Protein AF-A0A067RE32-F1 (afdb_monomer)

pLDDT: mean 73.69, std 20.72, range [34.78, 96.56]

Solvent-accessible surface area (backbone atoms only — not comparable to full-atom values): 11661 Å² total; per-residue (Å²): 132,55,61,66,57,54,52,55,52,48,48,54,49,50,54,50,50,52,52,53,46,66,72,63,72,41,66,67,60,42,72,72,40,48,66,59,51,51,49,51,48,55,53,71,66,29,65,66,56,50,50,54,44,51,52,52,38,52,51,51,51,49,51,54,51,44,71,75,36,79,85,68,52,81,84,38,49,46,72,46,98,89,69,48,82,42,76,66,65,80,76,81,74,73,90,71,66,88,76,74,76,78,77,76,86,80,72,77,97,74,87,84,75,75,86,76,76,83,78,78,88,85,78,86,90,84,93,79,83,80,79,89,74,83,81,82,86,85,85,79,98,66,89,72,75,80,84,74,45,75,66,49,57,52,53,50,54,48,50,52,59,64,70,40,73,88,54,91,83,83,85,83,86,132

Structure (mmCIF, N/CA/C/O backbone):
data_AF-A0A067RE32-F1
#
_entry.id   AF-A0A067RE32-F1
#
loop_
_atom_site.group_PDB
_atom_site.id
_atom_site.type_symbol
_atom_site.label_atom_id
_atom_site.label_alt_id
_atom_site.label_comp_id
_atom_site.label_asym_id
_atom_site.label_entity_id
_atom_site.label_seq_id
_atom_site.pdbx_PDB_ins_code
_atom_site.Cartn_x
_atom_site.Cartn_y
_atom_site.Cartn_z
_atom_site.occupancy
_atom_site.B_iso_or_equiv
_atom_site.auth_seq_id
_atom_site.auth_comp_id
_atom_site.auth_asym_id
_atom_site.auth_atom_id
_atom_site.pdbx_PDB_model_num
ATOM 1 N N . MET A 1 1 ? 9.856 9.138 8.425 1.00 61.44 1 MET A N 1
ATOM 2 C CA . MET A 1 1 ? 9.370 7.871 8.998 1.00 61.44 1 MET A CA 1
ATOM 3 C C . MET A 1 1 ? 8.452 7.242 7.973 1.00 61.44 1 MET A C 1
ATOM 5 O O . MET A 1 1 ? 7.746 8.007 7.319 1.00 61.44 1 MET A O 1
ATOM 9 N N . PRO A 1 2 ? 8.543 5.924 7.762 1.00 85.00 2 PRO A N 1
ATOM 10 C CA . PRO A 1 2 ? 7.646 5.209 6.864 1.00 85.00 2 PRO A CA 1
ATOM 11 C C . PRO A 1 2 ? 6.246 5.138 7.488 1.00 85.00 2 PRO A C 1
ATOM 13 O O . PRO A 1 2 ? 6.098 4.752 8.648 1.00 85.00 2 PRO A O 1
ATOM 16 N N . LEU A 1 3 ? 5.213 5.499 6.728 1.00 87.62 3 LEU A N 1
ATOM 17 C CA . LEU A 1 3 ? 3.825 5.470 7.200 1.00 87.62 3 LEU A CA 1
ATOM 18 C C . LEU A 1 3 ? 3.391 4.062 7.631 1.00 87.62 3 LEU A C 1
ATOM 20 O O . LEU A 1 3 ? 2.501 3.914 8.468 1.00 87.62 3 LEU A O 1
ATOM 24 N N . ASN A 1 4 ? 3.993 3.013 7.070 1.00 88.88 4 ASN A N 1
ATOM 25 C CA . ASN A 1 4 ? 3.670 1.636 7.434 1.00 88.88 4 ASN A CA 1
ATOM 26 C C . ASN A 1 4 ? 3.973 1.317 8.916 1.00 88.88 4 ASN A C 1
ATOM 28 O O . ASN A 1 4 ? 3.212 0.598 9.578 1.00 88.88 4 ASN A O 1
ATOM 32 N N . GLU A 1 5 ? 5.051 1.886 9.462 1.00 89.25 5 GLU A N 1
ATOM 33 C CA . GLU A 1 5 ? 5.363 1.785 10.892 1.00 89.25 5 GLU A CA 1
ATOM 34 C C . GLU A 1 5 ? 4.321 2.544 11.716 1.00 89.25 5 GLU A C 1
ATOM 36 O O . GLU A 1 5 ? 3.747 1.976 12.648 1.00 89.25 5 GLU A O 1
ATOM 41 N N . ASP A 1 6 ? 3.989 3.771 11.309 1.00 92.19 6 ASP A N 1
ATOM 42 C CA . ASP A 1 6 ? 3.004 4.610 11.996 1.00 92.19 6 ASP A CA 1
ATOM 43 C C . ASP A 1 6 ? 1.635 3.916 12.097 1.00 92.19 6 ASP A C 1
ATOM 45 O O . ASP A 1 6 ? 1.021 3.907 13.161 1.00 92.19 6 ASP A O 1
ATOM 49 N N . ILE A 1 7 ? 1.175 3.237 11.044 1.00 92.44 7 ILE A N 1
ATOM 50 C CA . ILE A 1 7 ? -0.093 2.481 11.071 1.00 92.44 7 ILE A CA 1
ATOM 51 C C . ILE A 1 7 ? -0.042 1.321 12.055 1.00 92.44 7 ILE A C 1
ATOM 53 O O . ILE A 1 7 ? -1.018 1.050 12.751 1.00 92.44 7 ILE A O 1
ATOM 57 N N . SER A 1 8 ? 1.086 0.618 12.105 1.00 91.94 8 SER A N 1
ATOM 58 C CA . SER A 1 8 ? 1.253 -0.520 13.005 1.00 91.94 8 SER A CA 1
ATOM 59 C C . SER A 1 8 ? 1.250 -0.052 14.463 1.00 91.94 8 SER A C 1
ATOM 61 O O . SER A 1 8 ? 0.600 -0.669 15.305 1.00 91.94 8 SER A O 1
ATOM 63 N N . THR A 1 9 ? 1.875 1.097 14.747 1.00 94.94 9 THR A N 1
ATOM 64 C CA . THR A 1 9 ? 1.796 1.730 16.074 1.00 94.94 9 THR A CA 1
ATOM 65 C C . THR A 1 9 ? 0.387 2.230 16.401 1.00 94.94 9 THR A C 1
ATOM 67 O O . THR A 1 9 ? -0.078 2.056 17.527 1.00 94.94 9 THR A O 1
ATOM 70 N N . ALA A 1 10 ? -0.329 2.796 15.423 1.00 94.94 10 ALA A N 1
ATOM 71 C CA . ALA A 1 10 ? -1.700 3.258 15.598 1.00 94.94 10 ALA A CA 1
ATOM 72 C C . ALA A 1 10 ? -2.657 2.099 15.909 1.00 94.94 10 ALA A C 1
ATOM 74 O O . ALA A 1 10 ? -3.466 2.219 16.824 1.00 94.94 10 ALA A O 1
ATOM 75 N N . LEU A 1 11 ? -2.535 0.963 15.215 1.00 95.00 11 LEU A N 1
ATOM 76 C CA . LEU A 1 11 ? -3.314 -0.243 15.512 1.00 95.00 11 LEU A CA 1
ATOM 77 C C . LEU A 1 11 ? -3.068 -0.739 16.935 1.00 95.00 11 LEU A C 1
ATOM 79 O O . LEU A 1 11 ? -4.021 -0.929 17.685 1.00 95.00 11 LEU A O 1
ATOM 83 N N . GLN A 1 12 ? -1.802 -0.844 17.343 1.00 95.31 12 GLN A N 1
ATOM 84 C CA . GLN A 1 12 ? -1.453 -1.259 18.701 1.00 95.31 12 GLN A CA 1
ATOM 85 C C . GLN A 1 12 ? -2.038 -0.310 19.762 1.00 95.31 12 GLN A C 1
ATOM 87 O O . GLN A 1 12 ? -2.491 -0.745 20.823 1.00 95.31 12 GLN A O 1
ATOM 92 N N . LEU A 1 13 ? -2.055 0.997 19.482 1.00 96.56 13 LEU A N 1
ATOM 93 C CA . LEU A 1 13 ? -2.668 1.985 20.364 1.00 96.56 13 LEU A CA 1
ATOM 94 C C . LEU A 1 13 ? -4.194 1.821 20.432 1.00 96.56 13 LEU A C 1
ATOM 96 O O . LEU A 1 13 ? -4.764 1.910 21.518 1.00 96.56 13 LEU A O 1
ATOM 100 N N . LEU A 1 14 ? -4.855 1.569 19.302 1.00 95.25 14 LEU A N 1
ATOM 101 C CA . LEU A 1 14 ? -6.304 1.362 19.246 1.00 95.25 14 LEU A CA 1
ATOM 102 C C . LEU A 1 14 ? -6.731 0.090 19.981 1.00 95.25 14 LEU A C 1
ATOM 104 O O . LEU A 1 14 ? -7.690 0.137 20.748 1.00 95.25 14 LEU A O 1
ATOM 108 N N . GLU A 1 15 ? -5.984 -1.004 19.830 1.00 93.19 15 GLU A N 1
ATOM 109 C CA . GLU A 1 15 ? -6.184 -2.239 20.599 1.00 93.19 15 GLU A CA 1
ATOM 110 C C . GLU A 1 15 ? -6.027 -1.992 22.105 1.00 93.19 15 GLU A C 1
ATOM 112 O O . GLU A 1 15 ? -6.831 -2.452 22.918 1.00 93.19 15 GLU A O 1
ATOM 117 N N . HIS A 1 16 ? -5.022 -1.206 22.499 1.00 94.94 16 HIS A N 1
ATOM 118 C CA . HIS A 1 16 ? -4.815 -0.851 23.900 1.00 94.94 16 HIS A CA 1
ATOM 119 C C . HIS A 1 16 ? -5.957 0.006 24.472 1.00 94.94 16 HIS A C 1
ATOM 121 O O . HIS A 1 16 ? -6.378 -0.198 25.617 1.00 94.94 16 HIS A O 1
ATOM 127 N N . ILE A 1 17 ? -6.481 0.949 23.683 1.00 93.75 17 ILE A N 1
ATOM 128 C CA . ILE A 1 17 ? -7.632 1.777 24.062 1.00 93.75 17 ILE A CA 1
ATOM 129 C C . ILE A 1 17 ? -8.882 0.905 24.200 1.00 93.75 17 ILE A C 1
ATOM 131 O O . ILE A 1 17 ? -9.572 1.006 25.214 1.00 93.75 17 ILE A O 1
ATOM 135 N N . GLN A 1 18 ? -9.137 0.015 23.237 1.00 91.75 18 GLN A N 1
ATOM 136 C CA . GLN A 1 18 ? -10.257 -0.925 23.282 1.00 91.75 18 GLN A CA 1
ATOM 137 C C . GLN A 1 18 ? -10.199 -1.791 24.547 1.00 91.75 18 GLN A C 1
ATOM 139 O O . GLN A 1 18 ? -11.168 -1.845 25.300 1.00 91.75 18 GLN A O 1
ATOM 144 N N . HIS A 1 19 ? -9.033 -2.365 24.855 1.00 91.00 19 HIS A N 1
ATOM 145 C CA . HIS A 1 19 ? -8.838 -3.151 26.073 1.00 91.00 19 HIS A CA 1
ATOM 146 C C . HIS A 1 19 ? -9.063 -2.322 27.347 1.00 91.00 19 HIS A C 1
ATOM 148 O O . HIS A 1 19 ? -9.654 -2.793 28.316 1.00 91.00 19 HIS A O 1
ATOM 154 N N . THR A 1 20 ? -8.588 -1.076 27.382 1.00 92.50 20 THR A N 1
ATOM 155 C CA . THR A 1 20 ? -8.786 -0.186 28.539 1.00 92.50 20 THR A CA 1
ATOM 156 C C . THR A 1 20 ? -10.268 0.113 28.785 1.00 92.50 20 THR A C 1
ATOM 158 O O . THR A 1 20 ? -10.700 0.141 29.937 1.00 92.50 20 THR A O 1
ATOM 161 N N . ILE A 1 21 ? -11.048 0.301 27.719 1.00 90.06 21 ILE A N 1
ATOM 162 C CA . ILE A 1 21 ? -12.495 0.554 27.786 1.00 90.06 21 ILE A CA 1
ATOM 163 C C . ILE A 1 21 ? -13.266 -0.709 28.210 1.00 90.06 21 ILE A C 1
ATOM 165 O O . ILE A 1 21 ? -14.214 -0.621 28.992 1.00 90.06 21 ILE A O 1
ATOM 169 N N . ASP A 1 22 ? -12.843 -1.889 27.758 1.00 87.25 22 ASP A N 1
ATOM 170 C CA . ASP A 1 22 ? -13.429 -3.162 28.198 1.00 87.25 22 ASP A CA 1
ATOM 171 C C . ASP A 1 22 ? -13.197 -3.403 29.696 1.00 87.25 22 ASP A C 1
ATOM 173 O O . ASP A 1 22 ? -14.107 -3.820 30.412 1.00 87.25 22 ASP A O 1
ATOM 177 N N . VAL A 1 23 ? -12.005 -3.072 30.204 1.00 91.06 23 VAL A N 1
ATOM 178 C CA . VAL A 1 23 ? -11.663 -3.211 31.631 1.00 91.06 23 VAL A CA 1
ATOM 179 C C . VAL A 1 23 ? -12.354 -2.165 32.513 1.00 91.06 23 VAL A C 1
ATOM 181 O O . VAL A 1 23 ? -12.555 -2.417 33.702 1.00 91.06 23 VAL A O 1
ATOM 184 N N . SER A 1 24 ? -12.726 -0.996 31.978 1.00 86.50 24 SER A N 1
ATOM 185 C CA . SER A 1 24 ? -13.354 0.064 32.779 1.00 86.50 24 SER A CA 1
ATOM 186 C C . SER A 1 24 ? -14.817 -0.213 33.153 1.00 86.50 24 SER A C 1
ATOM 188 O O . SER A 1 24 ? -15.369 0.551 33.942 1.00 86.50 24 SER A O 1
ATOM 190 N N . ASP A 1 25 ? -15.438 -1.260 32.591 1.00 82.38 25 ASP A N 1
ATOM 191 C CA . ASP A 1 25 ? -16.832 -1.689 32.827 1.00 82.38 25 ASP A CA 1
ATOM 192 C C . ASP A 1 25 ? -17.880 -0.563 32.631 1.00 82.38 25 ASP A C 1
ATOM 194 O O . ASP A 1 25 ? -18.942 -0.533 33.257 1.00 82.38 25 ASP A O 1
ATOM 198 N N . ASP A 1 26 ? -17.583 0.405 31.750 1.00 90.44 26 ASP A N 1
ATOM 199 C CA . ASP A 1 26 ? -18.502 1.490 31.380 1.00 90.44 26 ASP A CA 1
ATOM 200 C C . ASP A 1 26 ? -19.257 1.116 30.099 1.00 90.44 26 ASP A C 1
ATOM 202 O O . ASP A 1 26 ? -18.838 1.412 28.977 1.00 90.44 26 ASP A O 1
ATOM 206 N N . ALA A 1 27 ? -20.414 0.474 30.276 1.00 88.44 27 ALA A N 1
ATOM 207 C CA . ALA A 1 27 ? -21.260 0.012 29.175 1.00 88.44 27 ALA A CA 1
ATOM 208 C C . ALA A 1 27 ? -21.716 1.144 28.234 1.00 88.44 27 ALA A C 1
ATOM 210 O O . ALA A 1 27 ? -21.948 0.915 27.044 1.00 88.44 27 ALA A O 1
ATOM 211 N N . LYS A 1 28 ? -21.850 2.380 28.739 1.00 91.62 28 LYS A N 1
ATOM 212 C CA . LYS A 1 28 ? -22.244 3.519 27.904 1.00 91.62 28 LYS A CA 1
ATOM 213 C C . LYS A 1 28 ? -21.078 3.932 27.016 1.00 91.62 28 LYS A C 1
ATOM 215 O O . LYS A 1 28 ? -21.280 4.085 25.812 1.00 91.62 28 LYS A O 1
ATOM 220 N N . LEU A 1 29 ? -19.883 4.068 27.590 1.00 91.31 29 LEU A N 1
ATOM 221 C CA . LEU A 1 29 ? -18.667 4.384 26.844 1.00 91.31 29 LEU A CA 1
ATOM 222 C C . LEU A 1 29 ? -18.381 3.318 25.779 1.00 91.31 29 LEU A C 1
ATOM 224 O O . LEU A 1 29 ? -18.176 3.671 24.619 1.00 91.31 29 LEU A O 1
ATOM 228 N N . GLN A 1 30 ? -18.471 2.035 26.142 1.00 89.94 30 GLN A N 1
ATOM 229 C CA . GLN A 1 30 ? -18.328 0.905 25.219 1.00 89.94 30 GLN A CA 1
ATOM 230 C C . GLN A 1 30 ? -19.301 1.013 24.041 1.00 89.94 30 GLN A C 1
ATOM 232 O O . GLN A 1 30 ? -18.873 1.010 22.890 1.00 89.94 30 GLN A O 1
ATOM 237 N N . SER A 1 31 ? -20.599 1.198 24.308 1.00 89.38 31 SER A N 1
ATOM 238 C CA . SER A 1 31 ? -21.608 1.303 23.243 1.00 89.38 31 SER A CA 1
ATOM 239 C C . SER A 1 31 ? -21.395 2.495 22.304 1.00 89.38 31 SER A C 1
ATOM 241 O O . SER A 1 31 ? -21.792 2.441 21.147 1.00 89.38 31 SER A O 1
ATOM 243 N N . GLN A 1 32 ? -20.781 3.575 22.796 1.00 92.19 32 GLN A N 1
ATOM 244 C CA . GLN A 1 32 ? -20.544 4.790 22.018 1.00 92.19 32 GLN A CA 1
ATOM 245 C C . GLN A 1 32 ? -19.256 4.747 21.195 1.00 92.19 32 GLN A C 1
ATOM 247 O O . GLN A 1 32 ? -19.132 5.539 20.271 1.00 92.19 32 GLN A O 1
ATOM 252 N N . THR A 1 33 ? -18.297 3.883 21.540 1.00 92.62 33 THR A N 1
ATOM 253 C CA . THR A 1 33 ? -16.952 3.894 20.937 1.00 92.62 33 THR A CA 1
ATOM 254 C C . THR A 1 33 ? -16.554 2.582 20.271 1.00 92.62 33 THR A C 1
ATOM 256 O O . THR A 1 33 ? -15.669 2.596 19.421 1.00 92.62 33 THR A O 1
ATOM 259 N N . SER A 1 34 ? -17.197 1.456 20.600 1.00 91.12 34 SER A N 1
ATOM 260 C CA . SER A 1 34 ? -16.840 0.138 20.059 1.00 91.12 34 SER A CA 1
ATOM 261 C C . SER A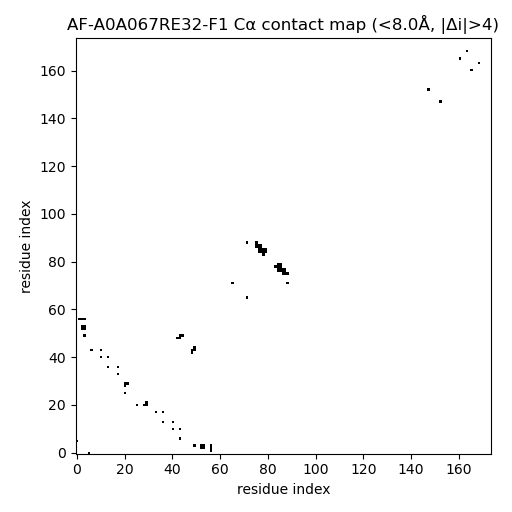 1 34 ? -16.953 0.088 18.534 1.00 91.12 34 SER A C 1
ATOM 263 O O . SER A 1 34 ? -16.012 -0.339 17.865 1.00 91.12 34 SER A O 1
ATOM 265 N N . ASP A 1 35 ? -18.055 0.592 17.973 1.00 93.31 35 ASP A N 1
ATOM 266 C CA . ASP A 1 35 ? -18.276 0.599 16.523 1.00 93.31 35 ASP A CA 1
ATOM 267 C C . ASP A 1 35 ? -17.228 1.451 15.791 1.00 93.31 35 ASP A C 1
ATOM 269 O O . ASP A 1 35 ? -16.665 1.013 14.787 1.00 93.31 35 ASP A O 1
ATOM 273 N N . ASP A 1 36 ? -16.904 2.631 16.328 1.00 94.25 36 ASP A N 1
ATOM 274 C CA . ASP A 1 36 ? -15.914 3.543 15.746 1.00 94.25 36 ASP A CA 1
ATOM 275 C C . ASP A 1 36 ? -14.489 2.973 15.822 1.00 94.25 36 ASP A C 1
ATOM 277 O O . ASP A 1 36 ? -13.731 3.059 14.853 1.00 94.25 36 ASP A O 1
ATOM 281 N N . LEU A 1 37 ? -14.118 2.352 16.950 1.00 94.94 37 LEU A N 1
ATOM 282 C CA . LEU A 1 37 ? -12.817 1.697 17.108 1.00 94.94 37 LEU A CA 1
ATOM 283 C C . LEU A 1 37 ? -12.679 0.511 16.152 1.00 94.94 37 LEU A C 1
ATOM 285 O O . LEU A 1 37 ? -11.665 0.398 15.465 1.00 94.94 37 LEU A O 1
ATOM 289 N N . ASN A 1 38 ? -13.711 -0.328 16.046 1.00 93.75 38 ASN A N 1
ATOM 290 C CA . ASN A 1 38 ? -13.722 -1.457 15.118 1.00 93.75 38 ASN A CA 1
ATOM 291 C C . ASN A 1 38 ? -13.651 -0.993 13.659 1.00 93.75 38 ASN A C 1
ATOM 293 O O . ASN A 1 38 ? -12.940 -1.603 12.857 1.00 93.75 38 ASN A O 1
ATOM 297 N N . LEU A 1 39 ? -14.342 0.096 13.307 1.00 95.50 39 LEU A N 1
ATOM 298 C CA . LEU A 1 39 ? -14.251 0.703 11.982 1.00 95.50 39 LEU A CA 1
ATOM 299 C C . LEU A 1 39 ? -12.823 1.174 11.693 1.00 95.50 39 LEU A C 1
ATOM 301 O O . LEU A 1 39 ? -12.282 0.864 10.633 1.00 95.50 39 LEU A O 1
ATOM 305 N N . LEU A 1 40 ? -12.205 1.904 12.62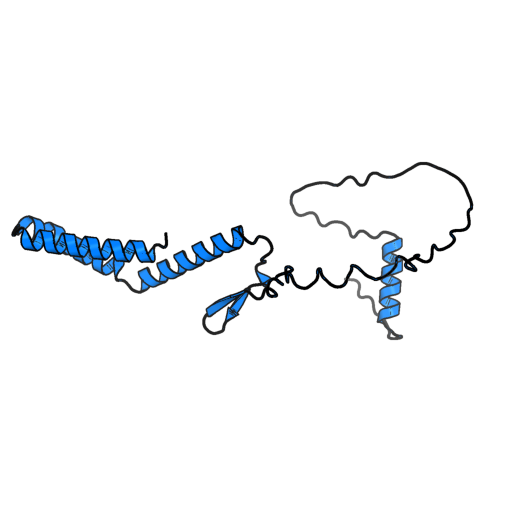4 1.00 95.81 40 LEU A N 1
ATOM 306 C CA . LEU A 1 40 ? -10.864 2.447 12.434 1.00 95.81 40 LEU A CA 1
ATOM 307 C C . LEU A 1 40 ? -9.815 1.334 12.312 1.00 95.81 40 LEU A C 1
ATOM 309 O O . LEU A 1 40 ? -8.987 1.382 11.404 1.00 95.81 40 LEU A O 1
ATOM 313 N N . ILE A 1 41 ? -9.900 0.301 13.155 1.00 94.50 41 ILE A N 1
ATOM 314 C CA . ILE A 1 41 ? -9.059 -0.899 13.060 1.00 94.50 41 ILE A CA 1
ATOM 315 C C . ILE A 1 41 ? -9.252 -1.563 11.690 1.00 94.50 41 ILE A C 1
ATOM 317 O O . ILE A 1 41 ? -8.282 -1.743 10.959 1.00 94.50 41 ILE A O 1
ATOM 321 N N . SER A 1 42 ? -10.500 -1.802 11.273 1.00 94.88 42 SER A N 1
ATOM 322 C CA . SER A 1 42 ? -10.813 -2.428 9.977 1.00 94.88 42 SER A CA 1
ATOM 323 C C . SER A 1 42 ? -10.262 -1.644 8.781 1.00 94.88 42 SER A C 1
ATOM 325 O O . SER A 1 42 ? -9.847 -2.225 7.777 1.00 94.88 42 SER A O 1
ATOM 327 N N . VAL A 1 43 ? -10.263 -0.310 8.858 1.00 95.06 43 VAL A N 1
ATOM 328 C CA . VAL A 1 43 ? -9.689 0.554 7.819 1.00 95.06 43 VAL A CA 1
ATOM 329 C C . VAL A 1 43 ? -8.166 0.427 7.791 1.00 95.06 43 VAL A C 1
ATOM 331 O O . VAL A 1 43 ? -7.599 0.278 6.711 1.00 95.06 43 VAL A O 1
ATOM 334 N N . LEU A 1 44 ? -7.502 0.448 8.947 1.00 93.81 44 LEU A N 1
ATOM 335 C CA . LEU A 1 44 ? -6.040 0.350 9.050 1.00 93.81 44 LEU A CA 1
ATOM 336 C C . LEU A 1 44 ? -5.495 -1.057 8.731 1.00 93.81 44 LEU A C 1
ATOM 338 O O . LEU A 1 44 ? -4.353 -1.200 8.281 1.00 93.81 44 LEU A O 1
ATOM 342 N N . GLU A 1 45 ? -6.308 -2.096 8.913 1.00 93.69 45 GLU A N 1
ATOM 343 C CA . GLU A 1 45 ? -6.016 -3.475 8.501 1.00 93.69 45 GLU A CA 1
ATOM 344 C C . GLU A 1 45 ? -6.324 -3.745 7.024 1.00 93.69 45 GLU A C 1
ATOM 346 O O . GLU A 1 45 ? -5.959 -4.795 6.489 1.00 93.69 45 GLU A O 1
ATOM 351 N N . ASN A 1 46 ? -6.977 -2.808 6.333 1.00 95.56 46 ASN A N 1
ATOM 352 C CA . ASN A 1 46 ? -7.376 -3.005 4.952 1.00 95.56 46 ASN A CA 1
ATOM 353 C C . ASN A 1 46 ? -6.140 -3.248 4.051 1.00 95.56 46 ASN A C 1
ATOM 355 O O . ASN A 1 46 ? -5.268 -2.376 3.949 1.00 95.56 46 ASN A O 1
ATOM 359 N N . PRO A 1 47 ? -6.067 -4.384 3.330 1.00 93.06 47 PRO A N 1
ATOM 360 C CA . PRO A 1 47 ? -4.891 -4.735 2.534 1.00 93.06 47 PRO A CA 1
ATOM 361 C C . PRO A 1 47 ? -4.659 -3.776 1.360 1.00 93.06 47 PRO A C 1
ATOM 363 O O . PRO A 1 47 ? -3.523 -3.586 0.935 1.00 93.06 47 PRO A O 1
ATOM 366 N N . ILE A 1 48 ? -5.716 -3.139 0.848 1.00 95.38 48 ILE A N 1
ATOM 367 C CA . ILE A 1 48 ? -5.612 -2.136 -0.216 1.00 95.38 48 ILE A CA 1
ATOM 368 C C . ILE A 1 48 ? -4.962 -0.870 0.340 1.00 95.38 48 ILE A C 1
ATOM 370 O O . ILE A 1 48 ? -4.037 -0.345 -0.275 1.00 95.38 48 ILE A O 1
ATOM 374 N N . LEU A 1 49 ? -5.400 -0.405 1.516 1.00 94.56 49 LEU A N 1
ATOM 375 C CA . LEU A 1 49 ? -4.795 0.754 2.176 1.00 94.56 49 LEU A CA 1
ATOM 376 C C . LEU A 1 49 ? -3.316 0.490 2.489 1.00 94.56 49 LEU A C 1
ATOM 378 O O . LEU A 1 49 ? -2.467 1.320 2.172 1.00 94.56 49 LEU A O 1
ATOM 382 N N . ARG A 1 50 ? -2.997 -0.693 3.031 1.00 92.12 50 ARG A N 1
ATOM 383 C CA . ARG A 1 50 ? -1.612 -1.127 3.278 1.00 92.12 50 ARG A CA 1
ATOM 384 C C . ARG A 1 50 ? -0.777 -1.149 1.998 1.00 92.12 50 ARG A C 1
ATOM 386 O O . ARG A 1 50 ? 0.356 -0.679 2.012 1.00 92.12 50 ARG A O 1
ATOM 393 N N . GLY A 1 51 ? -1.342 -1.633 0.892 1.00 92.75 51 GLY A N 1
ATOM 394 C CA . GLY A 1 51 ? -0.687 -1.616 -0.415 1.00 92.75 51 GLY A CA 1
ATOM 395 C C . GLY A 1 51 ? -0.391 -0.198 -0.910 1.00 92.75 51 GLY A C 1
ATOM 396 O O . GLY A 1 51 ? 0.742 0.095 -1.282 1.00 92.75 51 GLY A O 1
ATOM 397 N N . ILE A 1 52 ? -1.378 0.703 -0.860 1.00 93.69 52 ILE A N 1
ATOM 398 C CA . ILE A 1 52 ? -1.214 2.113 -1.261 1.00 93.69 52 ILE A CA 1
ATOM 399 C C . ILE A 1 52 ? -0.112 2.785 -0.439 1.00 93.69 52 ILE A C 1
ATOM 401 O O . ILE A 1 52 ? 0.722 3.503 -0.988 1.00 93.69 52 ILE A O 1
ATOM 405 N N . ILE A 1 53 ? -0.096 2.539 0.867 1.00 93.56 53 ILE A N 1
ATOM 406 C CA . ILE A 1 53 ? 0.865 3.160 1.776 1.00 93.56 53 ILE A CA 1
ATOM 407 C C . ILE A 1 53 ? 2.267 2.603 1.559 1.00 93.56 53 ILE A C 1
ATOM 409 O O . ILE A 1 53 ? 3.213 3.377 1.492 1.00 93.56 53 ILE A O 1
ATOM 413 N N . SER A 1 54 ? 2.401 1.294 1.334 1.00 92.06 54 SER A N 1
ATOM 414 C CA . SER A 1 54 ? 3.685 0.702 0.952 1.00 92.06 54 SER A CA 1
ATOM 415 C C . SER A 1 54 ? 4.247 1.343 -0.318 1.00 92.06 54 SER A C 1
ATOM 417 O O . SER A 1 54 ? 5.427 1.670 -0.357 1.00 92.06 54 SER A O 1
ATOM 419 N N . VAL A 1 55 ? 3.413 1.565 -1.341 1.00 92.19 55 VAL A N 1
ATOM 420 C CA . VAL A 1 55 ? 3.840 2.249 -2.573 1.00 92.19 55 VAL A CA 1
ATOM 421 C C . VAL A 1 55 ? 4.252 3.692 -2.281 1.00 92.19 55 VAL A C 1
ATOM 423 O O . VAL A 1 55 ? 5.261 4.162 -2.800 1.00 92.19 55 VAL A O 1
ATOM 426 N N . GLN A 1 56 ? 3.498 4.403 -1.444 1.00 92.75 56 GLN A N 1
ATOM 427 C CA . GLN A 1 56 ? 3.814 5.781 -1.079 1.00 92.75 56 GLN A CA 1
ATOM 428 C C . GLN A 1 56 ? 5.132 5.894 -0.297 1.00 92.75 56 GLN A C 1
ATOM 430 O O . GLN A 1 56 ? 5.912 6.807 -0.579 1.00 92.75 56 GLN A O 1
ATOM 435 N N . ASP A 1 57 ? 5.410 4.964 0.618 1.00 92.50 57 ASP A N 1
ATOM 436 C CA . ASP A 1 57 ? 6.689 4.876 1.326 1.00 92.50 57 ASP A CA 1
ATOM 437 C C . ASP A 1 57 ? 7.840 4.591 0.348 1.00 92.50 57 ASP A C 1
ATOM 439 O O . ASP A 1 57 ? 8.823 5.333 0.344 1.00 92.50 57 ASP A O 1
ATOM 443 N N . SER A 1 58 ? 7.689 3.614 -0.558 1.00 90.81 58 SER A N 1
ATOM 444 C CA . SER A 1 58 ? 8.702 3.306 -1.582 1.00 90.81 58 SER A CA 1
ATOM 445 C C . SER A 1 58 ? 8.983 4.486 -2.520 1.00 90.81 58 SER A C 1
ATOM 447 O O . SER A 1 58 ? 10.133 4.749 -2.863 1.00 90.81 58 SER A O 1
ATOM 449 N N . LEU A 1 59 ? 7.955 5.239 -2.927 1.00 91.06 59 LEU A N 1
ATOM 450 C CA . LEU A 1 59 ? 8.129 6.434 -3.761 1.00 91.06 59 LEU A CA 1
ATOM 451 C C . LEU A 1 59 ? 8.801 7.582 -3.002 1.00 91.06 59 LEU A C 1
ATOM 453 O O . LEU A 1 59 ? 9.592 8.326 -3.582 1.00 91.06 59 LEU A O 1
ATOM 457 N N . SER A 1 60 ? 8.484 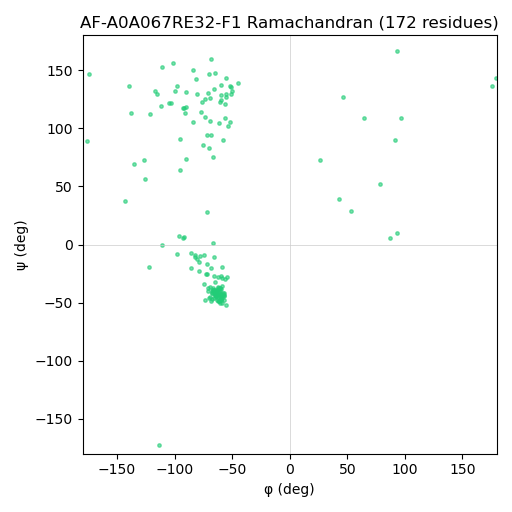7.740 -1.717 1.00 91.19 60 SER A N 1
ATOM 458 C CA . SER A 1 60 ? 9.127 8.728 -0.848 1.00 91.19 60 SER A CA 1
ATOM 459 C C . SER A 1 60 ? 10.617 8.420 -0.679 1.00 91.19 60 SER A C 1
ATOM 461 O O . SER A 1 60 ? 11.456 9.311 -0.826 1.00 91.19 60 SER A O 1
ATOM 463 N N . GLU A 1 61 ? 10.948 7.147 -0.450 1.00 90.19 61 GLU A N 1
ATOM 464 C CA . GLU A 1 61 ? 12.325 6.661 -0.366 1.00 90.19 61 GLU A CA 1
ATOM 465 C C . GLU A 1 61 ? 13.080 6.874 -1.684 1.00 90.19 61 GLU A C 1
ATOM 467 O O . GLU A 1 61 ? 14.152 7.480 -1.685 1.00 90.19 61 GLU A O 1
ATOM 472 N N . LEU A 1 62 ? 12.491 6.481 -2.818 1.00 89.19 62 LEU A N 1
ATOM 473 C CA . LEU A 1 62 ? 13.082 6.703 -4.138 1.00 89.19 62 LEU A CA 1
ATOM 474 C C . LEU A 1 62 ? 13.351 8.192 -4.398 1.00 89.19 62 LEU A C 1
ATOM 476 O O . LEU A 1 62 ? 14.415 8.559 -4.890 1.00 89.19 62 LEU A O 1
ATOM 480 N N . ASN A 1 63 ? 12.409 9.070 -4.046 1.00 89.88 63 ASN A N 1
ATOM 481 C CA . ASN A 1 63 ? 12.580 10.514 -4.200 1.00 89.88 63 ASN A CA 1
ATOM 482 C C . ASN A 1 63 ? 13.740 11.040 -3.336 1.00 89.88 63 ASN A C 1
ATOM 484 O O . ASN A 1 63 ? 14.560 11.823 -3.816 1.00 89.88 63 ASN A O 1
ATOM 488 N N . GLN A 1 64 ? 13.862 10.576 -2.089 1.00 89.94 64 GLN A N 1
ATOM 489 C CA . GLN A 1 64 ? 14.997 10.928 -1.234 1.00 89.94 64 GLN A CA 1
ATOM 490 C C . GLN A 1 64 ? 16.332 10.474 -1.847 1.00 89.94 64 GLN A C 1
ATOM 492 O O . GLN A 1 64 ? 17.286 11.252 -1.867 1.00 89.94 64 GLN A O 1
ATOM 497 N N . GLN A 1 65 ? 16.391 9.258 -2.394 1.00 87.12 65 GLN A N 1
ATOM 498 C CA . GLN A 1 65 ? 17.593 8.737 -3.050 1.00 87.12 65 GLN A CA 1
ATOM 499 C C . GLN A 1 65 ? 17.953 9.535 -4.314 1.00 87.12 65 GLN A C 1
ATOM 501 O O . GLN A 1 65 ? 19.114 9.889 -4.510 1.00 87.12 65 GLN A O 1
ATOM 506 N N . LEU A 1 66 ? 16.971 9.909 -5.138 1.00 87.62 66 LEU A N 1
ATOM 507 C CA . LEU A 1 66 ? 17.200 10.740 -6.328 1.00 87.62 66 LEU A CA 1
ATOM 508 C C . LEU A 1 66 ? 17.745 12.130 -5.981 1.00 87.62 66 LEU A C 1
ATOM 510 O O . LEU A 1 66 ? 18.611 12.647 -6.683 1.00 87.62 66 LEU A O 1
ATOM 514 N N . GLN A 1 67 ? 17.286 12.727 -4.879 1.00 88.12 67 GLN A N 1
ATOM 515 C CA . GLN A 1 67 ? 17.824 14.006 -4.400 1.00 88.12 67 GLN A CA 1
ATOM 516 C C . GLN A 1 67 ? 19.292 13.897 -3.963 1.00 88.12 67 GLN A C 1
ATOM 518 O O . GLN A 1 67 ? 20.047 14.857 -4.111 1.00 88.12 67 GLN A O 1
ATOM 523 N N . GLN A 1 68 ? 19.705 12.741 -3.437 1.00 88.00 68 GLN A N 1
ATOM 524 C CA . GLN A 1 68 ? 21.092 12.474 -3.042 1.00 88.00 68 GLN A CA 1
ATOM 525 C C . GLN A 1 68 ? 21.993 12.126 -4.236 1.00 88.00 68 GLN A C 1
ATOM 527 O O . GLN A 1 68 ? 23.206 12.334 -4.171 1.00 88.00 68 GLN A O 1
ATOM 532 N N . HIS A 1 69 ? 21.411 11.651 -5.338 1.00 86.94 69 HIS A N 1
ATOM 533 C CA . HIS A 1 69 ? 22.128 11.196 -6.525 1.00 86.94 69 HIS A CA 1
ATOM 534 C C . HIS A 1 69 ? 21.623 11.892 -7.802 1.00 86.94 69 HIS A C 1
ATOM 536 O O . HIS A 1 69 ? 21.007 11.254 -8.656 1.00 86.94 69 HIS A O 1
ATOM 542 N N . PRO A 1 70 ? 21.932 13.189 -8.001 1.00 85.44 70 PRO A N 1
ATOM 543 C CA . PRO A 1 70 ? 21.456 13.958 -9.157 1.00 85.44 70 PRO A CA 1
ATOM 544 C C . PRO A 1 70 ? 22.005 13.468 -10.508 1.00 85.44 70 PRO A C 1
ATOM 546 O O . PRO A 1 70 ? 21.555 13.926 -11.554 1.00 85.44 70 PRO A O 1
ATOM 549 N N . SER A 1 71 ? 22.997 12.572 -10.502 1.00 87.50 71 SER A N 1
ATOM 550 C CA . SER A 1 71 ? 23.515 11.912 -11.702 1.00 87.50 71 SER A CA 1
ATOM 551 C C . SER A 1 71 ? 22.638 10.761 -12.192 1.00 87.50 71 SER A C 1
ATOM 553 O O . SER A 1 71 ? 22.845 10.319 -13.316 1.00 87.50 71 SER A O 1
ATOM 555 N N . ILE A 1 72 ? 21.709 10.263 -11.367 1.00 87.56 72 ILE A N 1
ATOM 556 C CA . ILE A 1 72 ? 20.779 9.205 -11.759 1.00 87.56 72 ILE A CA 1
ATOM 557 C C . ILE A 1 72 ? 19.696 9.816 -12.641 1.00 87.56 72 ILE A C 1
ATOM 559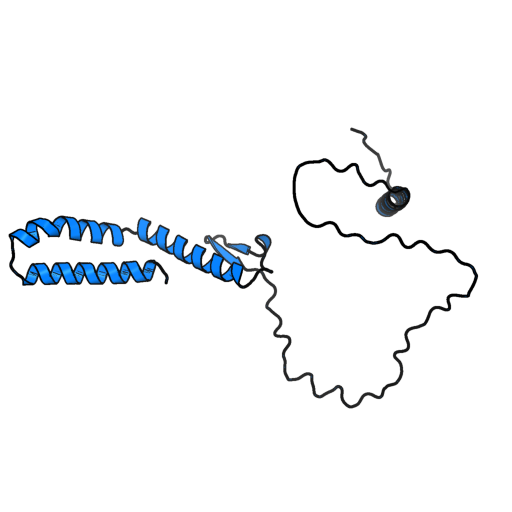 O O . ILE A 1 72 ? 18.974 10.733 -12.245 1.00 87.56 72 ILE A O 1
ATOM 563 N N . LEU A 1 73 ? 19.575 9.280 -13.843 1.00 85.75 73 LEU A N 1
ATOM 564 C CA . LEU A 1 73 ? 18.573 9.653 -14.817 1.00 85.75 73 LEU A CA 1
ATOM 565 C C . LEU A 1 73 ? 17.442 8.618 -14.827 1.00 85.75 73 LEU A C 1
ATOM 567 O O . LEU A 1 73 ? 17.661 7.449 -14.517 1.00 85.75 73 LEU A O 1
ATOM 571 N N . PRO A 1 74 ? 16.229 8.992 -15.267 1.00 84.31 74 PRO A N 1
ATOM 572 C CA . PRO A 1 74 ? 15.131 8.037 -15.415 1.00 84.31 74 PRO A CA 1
ATOM 573 C C . PRO A 1 74 ? 15.466 6.822 -16.295 1.00 84.31 74 PRO A C 1
ATOM 575 O O . PRO A 1 74 ? 14.896 5.759 -16.095 1.00 84.31 74 PRO A O 1
ATOM 578 N N . VAL A 1 75 ? 16.386 6.976 -17.258 1.00 88.12 75 VAL A N 1
ATOM 579 C CA . VAL A 1 75 ? 16.841 5.895 -18.153 1.00 88.12 75 VAL A CA 1
ATOM 580 C C . VAL A 1 75 ? 17.725 4.860 -17.452 1.00 88.12 75 VAL A C 1
ATOM 582 O O . VAL A 1 75 ? 17.892 3.762 -17.970 1.00 88.12 75 VAL A O 1
ATOM 585 N N . ASP A 1 76 ? 18.270 5.185 -16.279 1.00 88.56 76 ASP A N 1
ATOM 586 C CA . ASP A 1 76 ? 19.094 4.255 -15.507 1.00 88.56 76 ASP A CA 1
ATOM 587 C C . ASP A 1 76 ? 18.240 3.221 -14.761 1.00 88.56 76 ASP A C 1
ATOM 589 O O . ASP A 1 76 ? 18.779 2.256 -14.225 1.00 88.56 76 ASP A O 1
ATOM 593 N N . PHE A 1 77 ? 16.915 3.393 -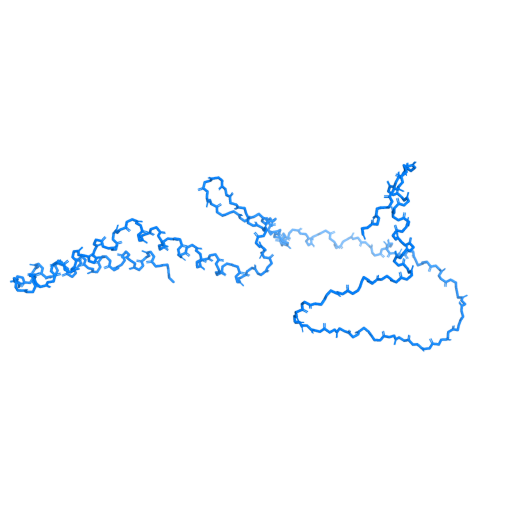14.722 1.00 89.62 77 PHE A N 1
ATOM 594 C CA . PHE A 1 77 ? 16.006 2.441 -14.101 1.00 89.62 77 PHE A CA 1
ATOM 595 C C . PHE A 1 77 ? 15.342 1.527 -15.127 1.00 89.62 77 PHE A C 1
ATOM 597 O O . PHE A 1 77 ? 14.731 1.996 -16.086 1.00 89.62 77 PHE A O 1
ATOM 604 N N . ASP A 1 78 ? 15.359 0.228 -14.844 1.00 91.12 78 ASP A N 1
ATOM 605 C CA . ASP A 1 78 ? 14.528 -0.767 -15.516 1.00 91.12 78 ASP A CA 1
ATOM 606 C C . ASP A 1 78 ? 13.458 -1.313 -14.566 1.00 91.12 78 ASP A C 1
ATOM 608 O O . ASP A 1 78 ? 13.637 -1.359 -13.348 1.00 91.12 78 ASP A O 1
ATOM 612 N N . ILE A 1 79 ? 12.340 -1.767 -15.136 1.00 91.19 79 ILE A N 1
ATOM 613 C CA . ILE A 1 79 ? 11.279 -2.464 -14.402 1.00 91.19 79 ILE A CA 1
ATOM 614 C C . ILE A 1 79 ? 11.373 -3.953 -14.727 1.00 91.19 79 ILE A C 1
ATOM 616 O O . ILE A 1 79 ? 11.273 -4.355 -15.890 1.00 91.19 79 ILE A O 1
ATOM 620 N N . THR A 1 80 ? 11.556 -4.788 -13.705 1.00 90.56 80 THR A N 1
ATOM 621 C CA . THR A 1 80 ? 11.574 -6.243 -13.879 1.00 90.56 80 THR A CA 1
ATOM 622 C C . THR A 1 80 ? 10.182 -6.757 -14.267 1.00 90.56 80 THR A C 1
ATOM 624 O O . THR A 1 80 ? 9.172 -6.118 -13.972 1.00 90.56 80 THR A O 1
ATOM 627 N N . PRO A 1 81 ? 10.064 -7.958 -14.864 1.00 89.00 81 PRO A N 1
ATOM 628 C CA . PRO A 1 81 ? 8.759 -8.578 -15.116 1.00 89.00 81 PRO A CA 1
ATOM 629 C C . PRO A 1 81 ? 7.919 -8.812 -13.848 1.00 89.00 81 PRO A C 1
ATOM 631 O O . PRO A 1 81 ? 6.707 -8.986 -13.946 1.00 89.00 81 PRO A O 1
ATOM 634 N N . CYS A 1 82 ? 8.556 -8.825 -12.673 1.00 87.94 82 CYS A N 1
ATOM 635 C CA . CYS A 1 82 ? 7.896 -8.917 -11.372 1.00 87.94 82 CYS A CA 1
ATOM 636 C C . CYS A 1 82 ? 7.371 -7.560 -10.867 1.00 87.94 82 CYS A C 1
ATOM 638 O O . CYS A 1 82 ? 6.599 -7.537 -9.914 1.00 87.94 82 CYS A O 1
ATOM 640 N N . GLY A 1 83 ? 7.741 -6.453 -11.522 1.00 81.56 83 GLY A N 1
ATOM 641 C CA . GLY A 1 83 ? 7.353 -5.091 -11.151 1.00 81.56 83 GLY A CA 1
ATOM 642 C C . GLY A 1 83 ? 8.352 -4.368 -10.246 1.00 81.56 83 GLY A C 1
ATOM 643 O O . GLY A 1 83 ? 8.029 -3.293 -9.747 1.00 81.56 83 GLY A O 1
ATOM 644 N N . ASP A 1 84 ? 9.549 -4.922 -10.041 1.00 85.06 84 ASP A N 1
ATOM 645 C CA . ASP A 1 84 ? 10.586 -4.297 -9.216 1.00 85.06 84 ASP A CA 1
ATOM 646 C C . ASP A 1 84 ? 11.348 -3.236 -10.014 1.00 85.06 84 ASP A C 1
ATOM 648 O O . ASP A 1 84 ? 11.639 -3.432 -11.195 1.00 85.06 84 ASP A O 1
ATOM 652 N N . LEU A 1 85 ? 11.711 -2.134 -9.360 1.00 85.69 85 LEU A N 1
ATOM 653 C CA . LEU A 1 85 ? 12.530 -1.078 -9.949 1.00 85.69 85 LEU A CA 1
ATOM 654 C C . LEU A 1 85 ? 14.015 -1.376 -9.699 1.00 85.69 85 LEU A C 1
ATOM 656 O O . LEU A 1 85 ? 14.449 -1.441 -8.551 1.00 85.69 85 LEU A O 1
ATOM 660 N N . VAL A 1 86 ? 14.794 -1.553 -10.765 1.00 88.19 86 VAL A N 1
ATOM 661 C CA . VAL A 1 86 ? 16.226 -1.881 -10.701 1.00 88.19 86 VAL A CA 1
ATOM 662 C C . VAL A 1 86 ? 17.036 -0.737 -11.285 1.00 88.19 86 VAL A C 1
ATOM 664 O O . VAL A 1 86 ? 16.766 -0.284 -12.391 1.00 88.19 86 VAL A O 1
ATOM 667 N N . LEU A 1 87 ? 18.043 -0.283 -10.542 1.00 87.50 87 LEU A N 1
ATOM 668 C CA . LEU A 1 87 ? 18.968 0.757 -10.973 1.00 87.50 87 LEU A CA 1
ATOM 669 C C . LEU A 1 87 ? 20.188 0.129 -11.664 1.00 87.50 87 LEU A C 1
ATOM 671 O O . LEU A 1 87 ? 21.009 -0.525 -11.022 1.00 87.50 87 LEU A O 1
ATOM 675 N N . ASN A 1 88 ? 20.331 0.365 -12.963 1.00 80.75 88 ASN A N 1
ATOM 676 C CA . ASN A 1 88 ? 21.446 -0.089 -13.788 1.00 80.75 88 ASN A CA 1
ATOM 677 C C . ASN A 1 88 ? 22.517 0.995 -13.906 1.00 80.75 88 ASN A C 1
ATOM 679 O O . ASN A 1 88 ? 22.800 1.505 -14.989 1.00 80.75 88 ASN A O 1
ATOM 683 N N . VAL A 1 89 ? 23.137 1.358 -12.789 1.00 71.06 89 VAL A N 1
ATOM 684 C CA . VAL A 1 89 ? 24.307 2.242 -12.814 1.00 71.06 89 VAL A CA 1
ATOM 685 C C . VAL A 1 89 ? 25.551 1.358 -12.724 1.00 71.06 89 VAL A C 1
ATOM 687 O O . VAL A 1 89 ? 25.556 0.406 -11.935 1.00 71.06 89 VAL A O 1
ATOM 690 N N . PRO A 1 90 ? 26.608 1.613 -13.522 1.00 65.62 90 PRO A N 1
ATOM 691 C CA . PRO A 1 90 ? 27.886 0.941 -13.332 1.00 65.62 90 PRO A CA 1
ATOM 692 C C . PRO A 1 90 ? 28.282 1.055 -11.857 1.00 65.62 90 PRO A C 1
ATOM 694 O O . PRO A 1 90 ? 28.185 2.162 -11.318 1.00 65.62 90 PRO A O 1
ATOM 697 N N . PRO A 1 91 ? 28.689 -0.043 -11.191 1.00 61.44 91 PRO A N 1
ATOM 698 C CA . PRO A 1 91 ? 29.071 0.024 -9.789 1.00 61.44 91 PRO A CA 1
ATOM 699 C C . PRO A 1 91 ? 30.087 1.148 -9.644 1.00 61.44 91 PRO A C 1
ATOM 701 O O . PRO A 1 91 ? 31.028 1.233 -10.441 1.00 61.44 91 PRO A O 1
ATOM 704 N N . SER A 1 92 ? 29.848 2.043 -8.686 1.00 57.91 92 SER A N 1
ATOM 705 C CA . SER A 1 92 ? 30.806 3.077 -8.327 1.00 57.91 92 SER A CA 1
ATOM 706 C C . SER A 1 92 ? 32.126 2.369 -8.070 1.00 57.91 92 SER A C 1
ATOM 708 O O . SER A 1 92 ? 32.263 1.647 -7.088 1.00 57.91 92 SER A O 1
ATOM 710 N N . VAL A 1 93 ? 33.060 2.495 -9.012 1.00 55.09 93 VAL A N 1
ATOM 711 C CA . VAL A 1 93 ? 34.438 2.075 -8.809 1.00 55.09 93 VAL A CA 1
ATOM 712 C C . VAL A 1 93 ? 34.899 2.828 -7.575 1.00 55.09 93 VAL A C 1
ATOM 714 O O . VAL A 1 93 ? 35.029 4.052 -7.613 1.00 55.09 93 VAL A O 1
ATOM 717 N N . ASP A 1 94 ? 35.079 2.108 -6.472 1.00 53.41 94 ASP A N 1
ATOM 718 C CA . ASP A 1 94 ? 35.815 2.594 -5.319 1.00 53.41 94 ASP A CA 1
ATOM 719 C C . ASP A 1 94 ? 37.219 2.945 -5.829 1.00 53.41 94 ASP A C 1
ATOM 721 O O . ASP A 1 94 ? 38.117 2.110 -5.885 1.00 53.41 94 ASP A O 1
ATOM 725 N N . LEU A 1 95 ? 37.412 4.190 -6.270 1.00 51.59 95 LEU A N 1
ATOM 726 C CA . LEU A 1 95 ? 38.689 4.735 -6.744 1.00 51.59 95 LEU A CA 1
ATOM 727 C C . LEU A 1 95 ? 39.679 4.957 -5.584 1.00 51.59 95 LEU A C 1
ATOM 729 O O . LEU A 1 95 ? 40.540 5.827 -5.646 1.00 51.59 95 LEU A O 1
ATOM 733 N N . TYR A 1 96 ? 39.559 4.167 -4.523 1.00 51.81 96 TYR A N 1
ATOM 734 C CA . TYR A 1 96 ? 40.467 4.137 -3.391 1.00 51.81 96 TYR A CA 1
ATOM 735 C C . TYR A 1 96 ? 40.755 2.679 -3.029 1.00 51.81 96 TYR A C 1
ATOM 737 O O . TYR A 1 96 ? 40.355 2.177 -1.983 1.00 51.81 96 TYR A O 1
ATOM 745 N N . ASP A 1 97 ? 41.480 1.999 -3.916 1.00 49.44 97 ASP A N 1
ATOM 746 C CA . ASP A 1 97 ? 42.378 0.936 -3.481 1.00 49.44 97 ASP A CA 1
ATOM 747 C C . ASP A 1 97 ? 43.636 1.606 -2.889 1.00 49.44 97 ASP A C 1
ATOM 749 O O . ASP A 1 97 ? 44.374 2.265 -3.630 1.00 49.44 97 ASP A O 1
ATOM 753 N N . PRO A 1 98 ? 43.919 1.478 -1.577 1.00 49.19 98 PRO A N 1
ATOM 754 C CA . PRO A 1 98 ? 45.133 2.019 -0.961 1.00 49.19 98 PRO A CA 1
ATOM 755 C C . PRO A 1 98 ? 46.423 1.324 -1.439 1.00 49.19 98 PRO A C 1
ATOM 757 O O . PRO A 1 98 ? 47.504 1.647 -0.951 1.00 49.19 98 PRO A O 1
ATOM 760 N N . GLY A 1 99 ? 46.334 0.348 -2.350 1.00 46.03 99 GLY A N 1
ATOM 761 C CA . GLY A 1 99 ? 47.464 -0.428 -2.858 1.00 46.03 99 GLY A CA 1
ATOM 762 C C . GLY A 1 99 ? 48.306 0.231 -3.958 1.00 46.03 99 GLY A C 1
ATOM 763 O O . GLY A 1 99 ? 49.402 -0.251 -4.235 1.00 46.03 99 GLY A O 1
ATOM 764 N N . PHE A 1 100 ? 47.862 1.331 -4.577 1.00 43.97 100 PHE A N 1
ATOM 765 C CA . PHE A 1 100 ? 48.550 1.910 -5.748 1.00 43.97 100 PHE A CA 1
ATOM 766 C C . PHE A 1 100 ? 49.598 2.994 -5.440 1.00 43.97 100 PHE A C 1
ATOM 768 O O . PHE A 1 100 ? 50.155 3.582 -6.367 1.00 43.97 100 PHE A O 1
ATOM 775 N N . GLU A 1 101 ? 49.918 3.264 -4.171 1.00 44.38 101 GLU A N 1
ATOM 776 C CA . GLU A 1 101 ? 50.931 4.278 -3.828 1.00 44.38 101 GLU A CA 1
ATOM 777 C C . GLU A 1 101 ? 52.381 3.756 -3.817 1.00 44.38 101 GLU A C 1
ATOM 779 O O . GLU A 1 101 ? 53.309 4.556 -3.696 1.00 44.38 101 GLU A O 1
ATOM 784 N N . GLN A 1 102 ? 52.624 2.447 -3.967 1.00 45.44 102 GLN A N 1
ATOM 785 C CA . GLN A 1 102 ? 53.954 1.886 -3.678 1.00 45.44 102 GLN A CA 1
ATOM 786 C C . GLN A 1 102 ? 54.899 1.657 -4.867 1.00 45.44 102 GLN A C 1
ATOM 788 O O . GLN A 1 102 ? 56.083 1.442 -4.623 1.00 45.44 102 GLN A O 1
ATOM 793 N N . ASP A 1 103 ? 54.450 1.801 -6.120 1.00 40.78 103 ASP A N 1
ATOM 794 C CA . ASP A 1 103 ? 55.295 1.488 -7.293 1.00 40.78 103 ASP A CA 1
ATOM 795 C C . ASP A 1 103 ? 55.741 2.693 -8.144 1.00 40.78 103 ASP A C 1
ATOM 797 O O . ASP A 1 103 ? 56.524 2.536 -9.080 1.00 40.78 103 ASP A O 1
ATOM 801 N N . TYR A 1 104 ? 55.350 3.925 -7.799 1.00 43.84 104 TYR A N 1
ATOM 802 C CA . TYR A 1 104 ? 55.731 5.119 -8.579 1.00 43.84 104 TYR A CA 1
ATOM 803 C C . TYR A 1 104 ? 56.957 5.883 -8.051 1.00 43.84 104 TYR A C 1
ATOM 805 O O . TYR A 1 104 ? 57.281 6.949 -8.566 1.00 43.84 104 TYR A O 1
ATOM 813 N N . GLN A 1 105 ? 57.674 5.362 -7.051 1.00 44.06 105 GLN A N 1
ATOM 814 C CA . GLN A 1 105 ? 58.825 6.064 -6.455 1.00 44.06 105 GLN A CA 1
ATOM 815 C C . GLN A 1 105 ? 60.192 5.712 -7.077 1.00 44.06 105 GLN A C 1
ATOM 817 O O . GLN A 1 105 ? 61.209 6.185 -6.582 1.00 44.06 105 GLN A O 1
ATOM 822 N N . ASN A 1 106 ? 60.260 4.910 -8.151 1.00 45.16 106 ASN A N 1
ATOM 823 C CA . ASN A 1 106 ? 61.544 4.485 -8.746 1.00 45.16 106 ASN A CA 1
ATOM 824 C C . ASN A 1 106 ? 61.552 4.378 -10.285 1.00 45.16 106 ASN A C 1
ATOM 826 O O . ASN A 1 106 ? 62.188 3.479 -10.824 1.00 45.16 106 ASN A O 1
ATOM 830 N N . HIS A 1 107 ? 60.878 5.272 -11.013 1.00 43.53 107 HIS A N 1
ATOM 831 C CA . HIS A 1 107 ? 61.167 5.435 -12.445 1.00 43.53 107 HIS A CA 1
ATOM 832 C C . HIS A 1 107 ? 61.577 6.875 -12.735 1.00 43.53 107 HIS A C 1
ATOM 834 O O . HIS A 1 107 ? 60.814 7.822 -12.564 1.00 43.53 107 HIS A O 1
ATOM 840 N N . GLU A 1 108 ? 62.850 6.991 -13.096 1.00 43.94 108 GLU A N 1
ATOM 841 C CA . GLU A 1 108 ? 63.573 8.192 -13.479 1.00 43.94 108 GLU A CA 1
ATOM 842 C C . GLU A 1 108 ? 62.782 9.072 -14.458 1.00 43.94 108 GLU A C 1
ATOM 844 O O . GLU A 1 108 ? 62.139 8.602 -15.395 1.00 43.94 108 GLU A O 1
ATOM 849 N N . PHE A 1 109 ? 62.859 10.381 -14.221 1.00 50.22 109 PHE A N 1
ATOM 850 C CA . PHE A 1 109 ? 62.355 11.446 -15.080 1.00 50.22 109 PHE A CA 1
ATOM 851 C C . PHE A 1 109 ? 63.138 11.515 -16.402 1.00 50.22 109 PHE A C 1
ATOM 853 O O . PHE A 1 109 ? 63.935 12.434 -16.595 1.00 50.22 109 PHE A O 1
AT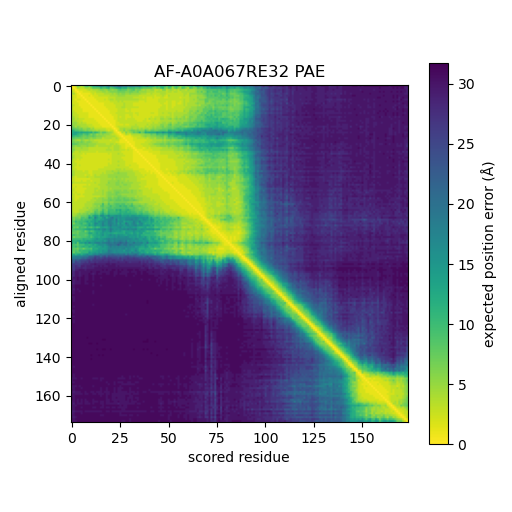OM 860 N N . ASP A 1 110 ? 62.891 10.594 -17.329 1.00 52.25 110 ASP A N 1
ATOM 861 C CA . ASP A 1 110 ? 63.329 10.764 -18.714 1.00 52.25 110 ASP A CA 1
ATOM 862 C C . ASP A 1 110 ? 62.252 10.283 -19.701 1.00 52.25 110 ASP A C 1
ATOM 864 O O . ASP A 1 110 ? 61.614 9.253 -19.510 1.00 52.25 110 ASP A O 1
ATOM 868 N N . ASP A 1 111 ? 62.039 11.079 -20.751 1.00 55.53 111 ASP A N 1
ATOM 869 C CA . ASP A 1 111 ? 61.273 10.748 -21.964 1.00 55.53 111 ASP A CA 1
ATOM 870 C C . ASP A 1 111 ? 59.728 10.762 -21.990 1.00 55.53 111 ASP A C 1
ATOM 872 O O . ASP A 1 111 ? 59.089 9.905 -22.602 1.00 55.53 111 ASP A O 1
ATOM 876 N N . GLN A 1 112 ? 59.097 11.864 -21.559 1.00 55.16 112 GLN A N 1
ATOM 877 C CA . GLN A 1 112 ? 57.797 12.256 -22.144 1.00 55.16 112 GLN A CA 1
ATOM 878 C C . GLN A 1 112 ? 57.783 13.692 -22.679 1.00 55.16 112 GLN A C 1
ATOM 880 O O . GLN A 1 112 ? 56.963 14.541 -22.330 1.00 55.16 112 GLN A O 1
ATOM 885 N N . ARG A 1 113 ? 58.715 13.968 -23.597 1.00 55.28 113 ARG A N 1
ATOM 886 C CA . ARG A 1 113 ? 58.609 15.102 -24.523 1.00 55.28 113 ARG A CA 1
ATOM 887 C C . ARG A 1 113 ? 57.559 14.766 -25.585 1.00 55.28 113 ARG A C 1
ATOM 889 O O . ARG A 1 113 ? 57.789 13.951 -26.472 1.00 55.28 113 ARG A O 1
ATOM 896 N N . VAL A 1 114 ? 56.417 15.443 -25.526 1.00 55.34 114 VAL A N 1
ATOM 897 C CA . VAL A 1 114 ? 55.493 15.573 -26.665 1.00 55.34 114 VAL A CA 1
ATOM 898 C C . VAL A 1 114 ? 56.261 16.047 -27.910 1.00 55.34 114 VAL A C 1
ATOM 900 O O . VAL A 1 114 ? 57.04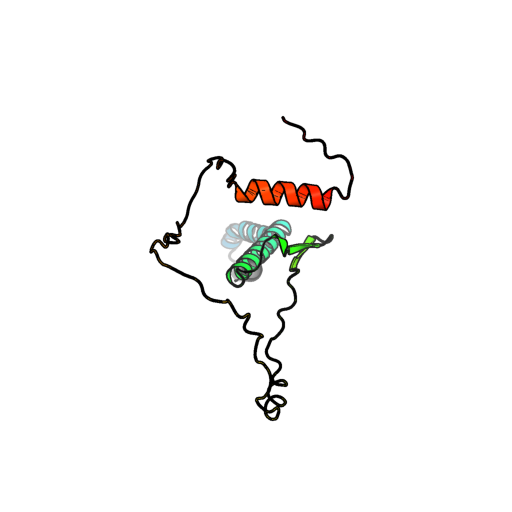7 16.995 -27.798 1.00 55.34 114 VAL A O 1
ATOM 903 N N . PRO A 1 115 ? 56.036 15.470 -29.107 1.00 47.16 115 PRO A N 1
ATOM 904 C CA . PRO A 1 115 ? 56.523 16.068 -30.340 1.00 47.16 115 PRO A CA 1
ATOM 905 C C . PRO A 1 115 ? 55.871 17.443 -30.511 1.00 47.16 115 PRO A C 1
ATOM 907 O O . PRO A 1 115 ? 54.697 17.559 -30.860 1.00 47.16 115 PRO A O 1
ATOM 910 N N . VAL A 1 116 ? 56.630 18.507 -30.251 1.00 53.03 116 VAL A N 1
ATOM 911 C CA . VAL A 1 116 ? 56.232 19.864 -30.624 1.00 53.03 116 VAL A CA 1
ATOM 912 C C . VAL A 1 116 ? 56.303 19.929 -32.145 1.00 53.03 116 VAL A C 1
ATOM 914 O O . VAL A 1 116 ? 57.388 19.952 -32.730 1.00 53.03 116 VAL A O 1
ATOM 917 N N . ALA A 1 117 ? 55.142 19.927 -32.798 1.00 52.41 117 ALA A N 1
ATOM 918 C CA . ALA A 1 117 ? 55.058 20.241 -34.213 1.00 52.41 117 ALA A CA 1
ATOM 919 C C . ALA A 1 117 ? 55.686 21.626 -34.439 1.00 52.41 117 ALA A C 1
ATOM 921 O O . ALA A 1 117 ? 55.262 22.619 -33.844 1.00 52.41 117 ALA A O 1
ATOM 922 N N . LYS A 1 118 ? 56.721 21.698 -35.284 1.00 48.75 118 LYS A N 1
ATOM 923 C CA . LYS A 1 118 ? 57.310 22.970 -35.706 1.00 48.75 118 LYS A CA 1
ATOM 924 C C . LYS A 1 118 ? 56.304 23.708 -36.588 1.00 48.75 118 LYS A C 1
ATOM 926 O O . LYS A 1 118 ? 56.248 23.487 -37.794 1.00 48.75 118 LYS A O 1
ATOM 931 N N . LEU A 1 119 ? 55.515 24.588 -35.980 1.00 43.69 119 LEU A N 1
ATOM 932 C CA . LEU A 1 119 ? 54.799 25.641 -36.690 1.00 43.69 119 LEU A CA 1
ATOM 933 C C . LEU A 1 119 ? 55.832 26.679 -37.132 1.00 43.69 119 LEU A C 1
ATOM 935 O O . LEU A 1 119 ? 56.247 27.548 -36.368 1.00 43.69 119 LEU A O 1
ATOM 939 N N . SER A 1 120 ? 56.303 26.525 -38.368 1.00 42.44 120 SER A N 1
ATOM 940 C CA . SER A 1 120 ? 57.113 27.532 -39.041 1.00 42.44 120 SER A CA 1
ATOM 941 C C . SER A 1 120 ? 56.327 28.836 -39.146 1.00 42.44 120 SER A C 1
ATOM 943 O O . SER A 1 120 ? 55.220 28.884 -39.676 1.00 42.44 120 SER A O 1
ATOM 945 N N . HIS A 1 121 ? 56.944 29.886 -38.622 1.00 40.62 121 HIS A N 1
ATOM 946 C CA . HIS A 1 121 ? 56.527 31.275 -38.676 1.00 40.62 121 HIS A CA 1
ATOM 9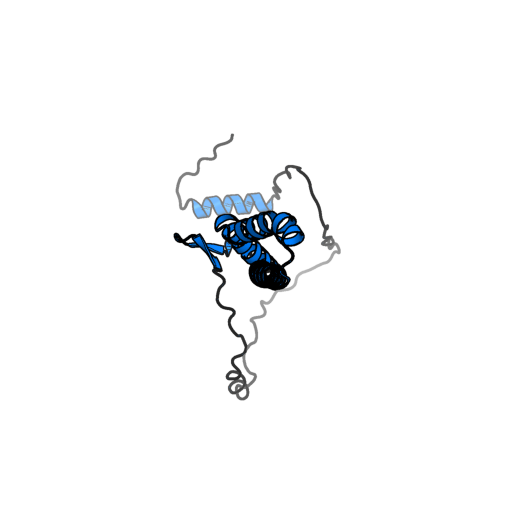47 C C . HIS A 1 121 ? 56.209 31.774 -40.092 1.00 40.62 121 HIS A C 1
ATOM 949 O O . HIS A 1 121 ? 57.006 31.578 -41.010 1.00 40.62 121 HIS A O 1
ATOM 955 N N . SER A 1 122 ? 55.107 32.520 -40.210 1.00 35.28 122 SER A N 1
ATOM 956 C CA . SER A 1 122 ? 54.902 33.768 -40.982 1.00 35.28 122 SER A CA 1
ATOM 957 C C . SER A 1 122 ? 53.415 34.129 -40.843 1.00 35.28 122 SER A C 1
ATOM 959 O O . SER A 1 122 ? 52.589 33.239 -40.969 1.00 35.28 122 SER A O 1
ATOM 961 N N . SER A 1 123 ? 52.915 35.339 -40.619 1.00 38.94 123 SER A N 1
ATOM 962 C CA . SER A 1 123 ? 53.386 36.685 -40.284 1.00 38.94 123 SER A CA 1
ATOM 963 C C . SER A 1 123 ? 52.086 37.486 -40.068 1.00 38.94 123 SER A C 1
ATOM 965 O O . SER A 1 123 ? 51.133 37.237 -40.798 1.00 38.94 123 SER A O 1
ATOM 967 N N . SER A 1 124 ? 52.086 38.462 -39.151 1.00 39.91 124 SER A N 1
ATOM 968 C CA . SER A 1 124 ? 51.133 39.596 -39.066 1.00 39.91 124 SER A CA 1
ATOM 969 C C . SER A 1 124 ? 49.660 39.230 -38.779 1.00 39.91 124 SER A C 1
ATOM 971 O O . SER A 1 124 ? 48.979 38.625 -39.589 1.00 39.91 124 SER A O 1
ATOM 973 N N . GLY A 1 125 ? 49.103 39.509 -37.602 1.00 39.72 125 GLY A N 1
ATOM 974 C CA . GLY A 1 125 ? 48.852 40.865 -37.123 1.00 39.72 125 GLY A CA 1
ATOM 975 C C . GLY A 1 125 ? 47.444 41.282 -37.548 1.00 39.72 125 GLY A C 1
ATOM 976 O O . GLY A 1 125 ? 47.289 41.764 -38.656 1.00 39.72 125 GLY A O 1
ATOM 977 N N . ASP A 1 126 ? 46.435 41.019 -36.714 1.00 36.53 126 ASP A N 1
ATOM 978 C CA . ASP A 1 126 ? 45.441 42.022 -36.315 1.00 36.53 126 ASP A CA 1
ATOM 979 C C . ASP A 1 126 ? 44.389 41.437 -35.367 1.00 36.53 126 ASP A C 1
ATOM 981 O O . ASP A 1 126 ? 43.985 40.277 -35.423 1.00 36.53 126 ASP A O 1
ATOM 985 N N . THR A 1 127 ? 44.007 42.286 -34.427 1.00 50.31 127 THR A N 1
ATOM 986 C CA . THR A 1 127 ? 43.107 42.051 -33.308 1.00 50.31 127 THR A CA 1
ATOM 987 C C . THR A 1 127 ? 41.665 41.861 -33.773 1.00 50.31 127 THR A C 1
ATOM 989 O O . THR A 1 127 ? 41.123 42.761 -34.409 1.00 50.31 127 THR A O 1
ATOM 992 N N . SER A 1 128 ? 41.015 40.757 -33.392 1.00 38.81 128 SER A N 1
ATOM 993 C CA . SER A 1 128 ? 39.568 40.689 -33.104 1.00 38.81 128 SER A CA 1
ATOM 994 C C . SER A 1 128 ? 39.194 39.292 -32.605 1.00 38.81 128 SER A C 1
ATOM 996 O O . SER A 1 128 ? 38.829 38.410 -33.378 1.00 38.81 128 SER A O 1
ATOM 998 N N . SER A 1 129 ? 39.278 39.085 -31.293 1.00 43.44 129 SER A N 1
ATOM 999 C CA . SER A 1 129 ? 38.550 37.999 -30.631 1.00 43.44 129 SER A CA 1
ATOM 1000 C C . SER A 1 129 ? 37.067 38.380 -30.568 1.00 43.44 129 SER A C 1
ATOM 1002 O O . SER A 1 129 ? 36.775 39.434 -29.998 1.00 43.44 129 SER A O 1
ATOM 1004 N N . PRO A 1 130 ? 36.105 37.577 -31.057 1.00 44.03 130 PRO A N 1
ATOM 1005 C CA . PRO A 1 130 ? 34.743 37.705 -30.579 1.00 44.03 130 PRO A CA 1
ATOM 1006 C C . PRO A 1 130 ? 34.633 36.972 -29.238 1.00 44.03 130 PRO A C 1
ATOM 1008 O O . PRO A 1 130 ? 35.074 35.832 -29.078 1.00 44.03 130 PRO A O 1
ATOM 1011 N N . GLN A 1 131 ? 34.085 37.678 -28.254 1.00 37.72 131 GLN A N 1
ATOM 1012 C CA . GLN A 1 131 ? 33.742 37.161 -26.936 1.00 37.72 131 GLN A CA 1
ATOM 1013 C C . GLN A 1 131 ? 32.810 35.952 -27.073 1.00 37.72 131 GLN A C 1
ATOM 1015 O O . GLN A 1 131 ? 31.774 36.029 -27.731 1.00 37.72 131 GLN A O 1
ATOM 1020 N N . ILE A 1 132 ? 33.157 34.850 -26.407 1.00 36.75 132 ILE A N 1
ATOM 1021 C CA . ILE A 1 132 ? 32.211 33.772 -26.119 1.00 36.75 132 ILE A CA 1
ATOM 1022 C C . ILE A 1 132 ? 31.322 34.286 -24.985 1.00 36.75 132 ILE A C 1
ATOM 1024 O O . ILE A 1 132 ? 31.625 34.116 -23.806 1.00 36.75 132 ILE A O 1
ATOM 1028 N N . THR A 1 133 ? 30.264 35.008 -25.343 1.00 35.50 133 THR A N 1
ATOM 1029 C CA . THR A 1 133 ? 29.190 35.365 -24.419 1.00 35.50 133 THR A CA 1
ATOM 1030 C C . THR A 1 133 ? 28.221 34.194 -24.372 1.00 35.50 133 THR A C 1
ATOM 1032 O O . THR A 1 133 ? 27.463 33.958 -25.310 1.00 35.50 133 THR A O 1
ATOM 1035 N N . SER A 1 134 ? 28.251 33.443 -23.276 1.00 44.03 134 SER A N 1
ATOM 1036 C CA . SER A 1 134 ? 27.143 32.577 -22.884 1.00 44.03 134 SER A CA 1
ATOM 1037 C C . SER A 1 134 ? 25.855 33.405 -22.785 1.00 44.03 134 SER A C 1
ATOM 1039 O O . SER A 1 134 ? 25.905 34.511 -22.237 1.00 44.03 134 SER A O 1
ATOM 1041 N N . PRO A 1 135 ? 24.692 32.858 -23.169 1.00 42.56 135 PRO A N 1
ATOM 1042 C CA . PRO A 1 135 ? 23.462 33.237 -22.508 1.00 42.56 135 PRO A CA 1
ATOM 1043 C C . PRO A 1 135 ? 22.826 32.044 -21.797 1.00 42.56 135 PRO A C 1
ATOM 1045 O O . PRO A 1 135 ? 22.685 30.937 -22.309 1.00 42.56 135 PRO A O 1
ATOM 1048 N N . SER A 1 136 ? 22.487 32.359 -20.559 1.00 35.00 136 SER A N 1
ATOM 1049 C CA . SER A 1 136 ? 21.717 31.618 -19.581 1.00 35.00 136 SER A CA 1
ATOM 1050 C C . SER A 1 136 ? 20.232 31.527 -19.965 1.00 35.00 136 SER A C 1
ATOM 1052 O O . SER A 1 136 ? 19.682 32.489 -20.486 1.00 35.00 136 SER A O 1
ATOM 1054 N N . LEU A 1 137 ? 19.622 30.395 -19.594 1.00 36.53 137 LEU A N 1
ATOM 1055 C CA . LEU A 1 137 ? 18.220 30.129 -19.220 1.00 36.53 137 LEU A CA 1
ATOM 1056 C C . LEU A 1 137 ? 17.024 30.673 -20.046 1.00 36.53 137 LEU A C 1
ATOM 1058 O O . LEU A 1 137 ? 16.744 31.867 -20.062 1.00 36.53 137 LEU A O 1
ATOM 1062 N N . ALA A 1 138 ? 16.174 29.693 -20.396 1.00 34.78 138 ALA A N 1
ATOM 1063 C CA . ALA A 1 138 ? 14.698 29.702 -20.395 1.00 34.78 138 ALA A CA 1
ATOM 1064 C C . ALA A 1 138 ? 13.975 30.087 -21.719 1.00 34.78 138 ALA A C 1
ATOM 1066 O O . ALA A 1 138 ? 14.639 30.435 -22.690 1.00 34.78 138 ALA A O 1
ATOM 1067 N N . PRO A 1 139 ? 12.648 29.845 -21.822 1.00 53.19 139 PRO A N 1
ATOM 1068 C CA . PRO A 1 139 ? 12.038 28.777 -22.621 1.00 53.19 139 PRO A CA 1
ATOM 1069 C C . PRO A 1 139 ? 11.215 29.332 -23.808 1.00 53.19 139 PRO A C 1
ATOM 1071 O O . PRO A 1 139 ? 11.191 30.533 -24.032 1.00 53.19 139 PRO A O 1
ATOM 1074 N N . GLU A 1 140 ? 10.498 28.438 -24.498 1.00 41.66 140 GLU A N 1
ATOM 1075 C CA . GLU A 1 140 ? 9.466 28.681 -25.530 1.00 41.66 140 GLU A CA 1
ATOM 1076 C C . GLU A 1 140 ? 9.914 28.609 -27.003 1.00 41.66 140 GLU A C 1
ATOM 1078 O O . GLU A 1 140 ? 10.628 29.451 -27.537 1.00 41.66 140 GLU A O 1
ATOM 1083 N N . ASP A 1 141 ? 9.450 27.527 -27.637 1.00 49.03 141 ASP A N 1
ATOM 1084 C CA . ASP A 1 141 ? 8.835 27.465 -28.967 1.00 49.03 141 ASP A CA 1
ATOM 1085 C C . ASP A 1 141 ? 9.226 28.557 -29.978 1.00 49.03 141 ASP A C 1
ATOM 1087 O O . ASP A 1 141 ? 8.442 29.433 -30.335 1.00 49.03 141 ASP A O 1
ATOM 1091 N N . VAL A 1 142 ? 10.449 28.471 -30.500 1.00 43.16 142 VAL A N 1
ATOM 1092 C CA . VAL A 1 142 ? 10.815 29.110 -31.765 1.00 43.16 142 VAL A CA 1
ATOM 1093 C C . VAL A 1 142 ? 11.674 28.122 -32.536 1.00 43.16 142 VAL A C 1
ATOM 1095 O O . VAL A 1 142 ? 12.787 27.792 -32.125 1.00 43.16 142 VAL A O 1
ATOM 1098 N N . ALA A 1 143 ? 11.149 27.629 -33.658 1.00 50.50 143 ALA A N 1
ATOM 1099 C CA . ALA A 1 143 ? 11.910 26.862 -34.632 1.00 50.50 143 ALA A CA 1
ATOM 1100 C C . ALA A 1 143 ? 13.155 27.665 -35.039 1.00 50.50 143 ALA A C 1
ATOM 1102 O O . ALA A 1 143 ? 13.077 28.631 -35.801 1.00 50.50 143 ALA A O 1
ATOM 1103 N N . LEU A 1 144 ? 14.307 27.286 -34.485 1.00 48.69 144 LEU A N 1
ATOM 1104 C CA . LEU A 1 144 ? 15.593 27.858 -34.854 1.00 48.69 144 LEU A CA 1
ATOM 1105 C C . LEU A 1 144 ? 15.809 27.590 -36.352 1.00 48.69 144 LEU A C 1
ATOM 1107 O O . LEU A 1 144 ? 15.684 26.436 -36.777 1.00 48.69 144 LEU A O 1
ATOM 1111 N N . PRO A 1 145 ? 16.133 28.605 -37.176 1.00 52.06 145 PRO A N 1
ATOM 1112 C CA . PRO A 1 145 ? 16.522 28.345 -38.552 1.00 52.06 145 PRO A CA 1
ATOM 1113 C C . PRO A 1 145 ? 17.770 27.449 -38.531 1.00 52.06 145 PRO A C 1
ATOM 1115 O O . PRO A 1 145 ? 18.660 27.674 -37.703 1.00 52.06 145 PRO A O 1
ATOM 1118 N N . PRO A 1 146 ? 17.857 26.422 -39.397 1.00 55.06 146 PRO A N 1
ATOM 1119 C CA . PRO A 1 146 ? 19.011 25.538 -39.411 1.00 55.06 146 PRO A CA 1
ATOM 1120 C C . PRO A 1 146 ? 20.281 26.377 -39.581 1.00 55.06 146 PRO A C 1
ATOM 1122 O O . PRO A 1 146 ? 20.382 27.199 -40.493 1.00 55.06 146 PRO A O 1
ATOM 1125 N N . ILE A 1 147 ? 21.243 26.194 -38.674 1.00 56.72 147 ILE A N 1
ATOM 1126 C CA . ILE A 1 147 ? 22.543 26.869 -38.712 1.00 56.72 147 ILE A CA 1
ATOM 1127 C C . ILE A 1 147 ? 23.327 26.280 -39.892 1.00 56.72 147 ILE A C 1
ATOM 1129 O O . ILE A 1 147 ? 24.131 25.363 -39.742 1.00 56.72 147 ILE A O 1
ATOM 1133 N N . THR A 1 148 ? 23.071 26.781 -41.101 1.00 58.69 148 THR A N 1
ATOM 1134 C CA . THR A 1 148 ? 23.810 26.395 -42.307 1.00 58.69 148 THR A CA 1
ATOM 1135 C C . THR A 1 148 ? 25.005 27.331 -42.457 1.00 58.69 148 THR A C 1
ATOM 1137 O O . THR A 1 148 ? 25.023 28.244 -43.284 1.00 58.69 148 THR A O 1
ATOM 1140 N N . THR A 1 149 ? 26.028 27.164 -41.621 1.00 67.88 149 THR A N 1
ATOM 1141 C CA . THR A 1 149 ? 27.304 27.816 -41.939 1.00 67.88 149 THR A CA 1
ATOM 1142 C C . THR A 1 149 ? 27.856 27.198 -43.232 1.00 67.88 149 THR A C 1
ATOM 1144 O O . THR A 1 149 ? 27.644 26.007 -43.482 1.00 67.88 149 THR A O 1
ATOM 1147 N N . PRO A 1 150 ? 28.571 27.954 -44.080 1.00 65.38 150 PRO A N 1
ATOM 1148 C CA . PRO A 1 150 ? 29.177 27.398 -45.294 1.00 65.38 150 PRO A CA 1
ATOM 1149 C C . PRO A 1 150 ? 30.102 26.207 -44.984 1.00 65.38 150 PRO A C 1
ATOM 1151 O O . PRO A 1 150 ? 30.182 25.264 -45.767 1.00 65.38 150 PRO A O 1
ATOM 1154 N N . THR A 1 151 ? 30.722 26.195 -43.800 1.00 71.75 151 THR A N 1
ATOM 1155 C CA . THR A 1 151 ? 31.511 25.069 -43.282 1.00 71.75 151 THR A CA 1
ATOM 1156 C C . THR A 1 151 ? 30.668 23.811 -43.052 1.00 71.75 151 THR A C 1
ATOM 1158 O O . THR A 1 151 ? 31.092 22.717 -43.420 1.00 71.75 151 THR A O 1
ATOM 1161 N N . TYR A 1 152 ? 29.458 23.948 -42.498 1.00 77.44 152 TYR A N 1
ATOM 1162 C CA . TYR A 1 152 ? 28.552 22.821 -42.263 1.00 77.44 152 TYR A CA 1
ATOM 1163 C C . TYR A 1 152 ? 28.152 22.126 -43.570 1.00 77.44 152 TYR A C 1
ATOM 1165 O O . TYR A 1 152 ? 28.184 20.900 -43.649 1.00 77.44 152 TYR A O 1
ATOM 1173 N N . ALA A 1 153 ? 27.843 22.893 -44.620 1.00 76.00 153 ALA A N 1
ATOM 1174 C CA . ALA A 1 153 ? 27.459 22.335 -45.918 1.00 76.00 153 ALA A CA 1
ATOM 1175 C C . ALA A 1 153 ? 28.573 21.469 -46.541 1.00 76.00 153 ALA A C 1
ATOM 1177 O O . ALA A 1 153 ? 28.297 20.423 -47.131 1.00 76.00 153 ALA A O 1
ATOM 1178 N N . ILE A 1 154 ? 29.836 21.876 -46.369 1.00 77.50 154 ILE A N 1
ATOM 1179 C CA . ILE A 1 154 ? 31.002 21.139 -46.874 1.00 77.50 154 ILE A CA 1
ATOM 1180 C C . ILE A 1 154 ? 31.182 19.820 -46.116 1.00 77.50 154 ILE A C 1
ATOM 1182 O O . ILE A 1 154 ? 31.327 18.766 -46.741 1.00 77.50 154 ILE A O 1
ATOM 1186 N N . GLU A 1 155 ? 31.151 19.858 -44.782 1.00 80.94 155 GLU A N 1
ATOM 1187 C CA . GLU A 1 155 ? 31.314 18.653 -43.960 1.00 80.94 155 GLU A CA 1
ATOM 1188 C C . GLU A 1 155 ? 30.140 17.683 -44.130 1.00 80.94 155 GLU A C 1
ATOM 1190 O O . GLU A 1 155 ? 30.348 16.474 -44.233 1.00 80.94 155 GLU A O 1
ATOM 1195 N N . PHE A 1 156 ? 28.916 18.195 -44.274 1.00 83.81 156 PHE A N 1
ATOM 1196 C CA . PHE A 1 156 ? 27.745 17.375 -44.563 1.00 83.81 156 PHE A CA 1
ATOM 1197 C C . PHE A 1 156 ? 27.899 16.630 -45.896 1.00 83.81 156 PHE A C 1
ATOM 1199 O O . PHE A 1 156 ? 27.792 15.405 -45.942 1.00 83.81 156 PHE A O 1
ATOM 1206 N N . GLN A 1 157 ? 28.254 17.333 -46.978 1.00 81.69 157 GLN A N 1
ATOM 1207 C CA . GLN A 1 157 ? 28.464 16.702 -48.284 1.00 81.69 157 GLN A CA 1
ATOM 1208 C C . GLN A 1 157 ? 29.594 15.659 -48.248 1.00 81.69 157 GLN A C 1
ATOM 1210 O O . GLN A 1 157 ? 29.504 14.602 -48.884 1.00 81.69 157 GLN A O 1
ATOM 1215 N N . LYS A 1 158 ? 30.660 15.935 -47.491 1.00 85.12 158 LYS A N 1
ATOM 1216 C CA . LYS A 1 158 ? 31.777 15.008 -47.286 1.00 85.12 158 LYS A CA 1
ATOM 1217 C C . LYS A 1 158 ? 31.336 13.752 -46.538 1.00 85.12 158 LYS A C 1
ATOM 1219 O O . LYS A 1 158 ? 31.699 12.654 -46.958 1.00 85.12 158 LYS A O 1
ATOM 1224 N N . ALA A 1 159 ? 30.522 13.894 -45.494 1.00 85.81 159 ALA A N 1
ATOM 1225 C CA . ALA A 1 159 ? 29.959 12.773 -44.750 1.00 85.81 159 ALA A CA 1
ATOM 1226 C C . ALA A 1 159 ? 29.064 11.897 -45.640 1.00 85.81 159 ALA A C 1
ATOM 1228 O O . ALA A 1 159 ? 29.231 10.677 -45.661 1.00 85.81 159 ALA A O 1
ATOM 1229 N N . ILE A 1 160 ? 28.191 12.504 -46.454 1.00 85.38 160 ILE A N 1
ATOM 1230 C CA . ILE A 1 160 ? 27.342 11.777 -47.411 1.00 85.38 160 ILE A CA 1
ATOM 1231 C C . ILE A 1 160 ? 28.195 10.983 -48.410 1.00 85.38 160 ILE A C 1
ATOM 1233 O O . ILE A 1 160 ? 27.955 9.794 -48.618 1.00 85.38 160 ILE A O 1
ATOM 1237 N N . LYS A 1 161 ? 29.241 11.598 -48.979 1.00 83.81 161 LYS A N 1
ATOM 1238 C CA . LYS A 1 161 ? 30.146 10.934 -49.932 1.00 83.81 161 LYS A CA 1
ATOM 1239 C C . LYS A 1 161 ? 30.958 9.801 -49.295 1.00 83.81 161 LYS A C 1
ATOM 1241 O O . LYS A 1 161 ? 31.177 8.773 -49.932 1.00 83.81 161 LYS A O 1
ATOM 1246 N N . ALA A 1 162 ? 31.416 9.980 -48.056 1.00 86.19 162 ALA A N 1
ATOM 1247 C CA . ALA A 1 162 ? 32.138 8.944 -47.322 1.00 86.19 162 ALA A CA 1
ATOM 1248 C C . ALA A 1 162 ? 31.226 7.755 -46.980 1.00 86.19 162 ALA A C 1
ATOM 1250 O O . ALA A 1 162 ? 31.635 6.599 -47.097 1.00 86.19 162 ALA A O 1
ATOM 1251 N N . SER A 1 163 ? 29.979 8.039 -46.599 1.00 83.19 163 SER A N 1
ATOM 1252 C CA . SER A 1 163 ? 29.007 7.022 -46.202 1.00 83.19 163 SER A CA 1
ATOM 1253 C C . SER A 1 163 ? 28.449 6.244 -47.398 1.00 83.19 163 SER A C 1
ATOM 1255 O O . SER A 1 163 ? 28.234 5.036 -47.305 1.00 83.19 163 SER A O 1
ATOM 1257 N N . SER A 1 164 ? 28.285 6.892 -48.560 1.00 85.94 164 SER A N 1
ATOM 1258 C CA . SER A 1 164 ? 27.691 6.244 -49.733 1.00 85.94 164 SER A C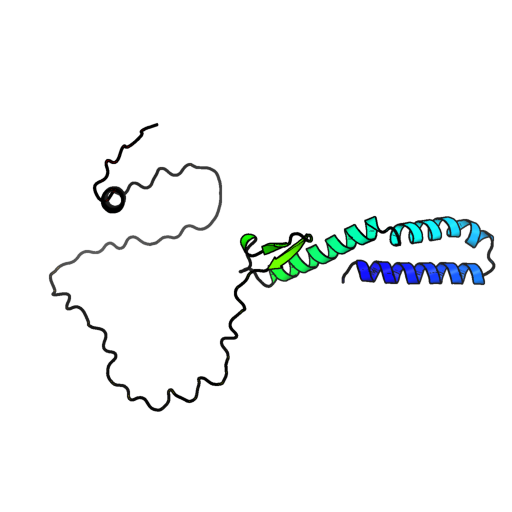A 1
ATOM 1259 C C . SER A 1 164 ? 28.567 5.149 -50.347 1.00 85.94 164 SER A C 1
ATOM 1261 O O . SER A 1 164 ? 28.031 4.281 -51.029 1.00 85.94 164 SER A O 1
ATOM 1263 N N . ARG A 1 165 ? 29.890 5.126 -50.097 1.00 83.75 165 ARG A N 1
ATOM 1264 C CA . ARG A 1 165 ? 30.837 4.084 -50.570 1.00 83.75 165 ARG A CA 1
ATOM 1265 C C . ARG A 1 165 ? 30.617 3.669 -52.041 1.00 83.75 165 ARG A C 1
ATOM 1267 O O . ARG A 1 165 ? 30.706 2.492 -52.381 1.00 83.75 165 ARG A O 1
ATOM 1274 N N . GLY A 1 166 ? 30.307 4.637 -52.908 1.00 78.69 166 GLY A N 1
ATOM 1275 C CA . GLY A 1 166 ? 30.062 4.419 -54.342 1.00 78.69 166 GLY A CA 1
ATOM 1276 C C . GLY A 1 166 ? 28.621 4.060 -54.730 1.00 78.69 166 GLY A C 1
ATOM 1277 O O . GLY A 1 166 ? 28.368 3.783 -55.898 1.00 78.69 166 GLY A O 1
ATOM 1278 N N . ARG A 1 167 ? 27.675 4.072 -53.786 1.00 84.00 167 ARG A N 1
ATOM 1279 C CA . ARG A 1 167 ? 26.236 3.918 -54.040 1.00 84.00 167 ARG A CA 1
ATOM 1280 C C . ARG A 1 167 ? 25.604 5.255 -54.429 1.00 84.00 167 ARG A C 1
ATOM 1282 O O . ARG A 1 167 ? 26.052 6.315 -53.990 1.00 84.00 167 ARG A O 1
ATOM 1289 N N . GLU A 1 168 ? 24.557 5.183 -55.244 1.00 83.19 168 GLU A N 1
ATOM 1290 C CA . GLU A 1 168 ? 23.765 6.339 -55.664 1.00 83.19 168 GLU A CA 1
ATOM 1291 C C . GLU A 1 168 ? 23.020 6.954 -54.468 1.00 83.19 168 GLU A C 1
ATOM 1293 O O . GLU A 1 168 ? 22.437 6.237 -53.653 1.00 83.19 168 GLU A O 1
ATOM 1298 N N . VAL A 1 169 ? 23.070 8.284 -54.345 1.00 82.06 169 VAL A N 1
ATOM 1299 C CA . VAL A 1 169 ? 22.393 9.046 -53.286 1.00 82.06 169 VAL A CA 1
ATOM 1300 C C . VAL A 1 169 ? 21.272 9.856 -53.926 1.00 82.06 169 VAL A C 1
ATOM 1302 O O . VAL A 1 169 ? 21.537 10.709 -54.769 1.00 82.06 169 VAL A O 1
ATOM 1305 N N . LEU A 1 170 ? 20.032 9.599 -53.509 1.00 77.19 170 LEU A N 1
ATOM 1306 C CA . LEU A 1 170 ? 18.846 10.337 -53.941 1.00 77.19 170 LEU A CA 1
ATOM 1307 C C . LEU A 1 170 ? 18.420 11.295 -52.826 1.00 77.19 170 LEU A C 1
ATOM 1309 O O . LEU A 1 170 ? 18.140 10.863 -51.708 1.00 77.19 170 LEU A O 1
ATOM 1313 N N . THR A 1 171 ? 18.362 12.590 -53.127 1.00 76.38 171 THR A N 1
ATOM 1314 C CA . THR A 1 171 ? 17.848 13.600 -52.195 1.00 76.38 171 THR A CA 1
ATOM 1315 C C . THR A 1 171 ? 16.362 13.796 -52.460 1.00 76.38 171 THR A C 1
ATOM 1317 O O . THR A 1 171 ? 15.983 14.230 -53.545 1.00 76.38 171 THR A O 1
ATOM 1320 N N . VAL A 1 172 ? 15.518 13.489 -51.476 1.00 70.94 172 VAL A N 1
ATOM 1321 C CA . VAL A 1 172 ? 14.080 13.773 -51.543 1.00 70.94 172 VAL A CA 1
ATOM 1322 C C . VAL A 1 172 ? 13.844 15.147 -50.925 1.00 70.94 172 VAL A C 1
ATOM 1324 O O . VAL A 1 172 ? 14.145 15.356 -49.752 1.00 70.94 172 VAL A O 1
ATOM 1327 N N . GLN A 1 173 ? 13.348 16.088 -51.725 1.00 70.31 173 GLN A N 1
ATOM 1328 C CA . GLN A 1 173 ? 12.821 17.360 -51.230 1.00 70.31 173 GLN A CA 1
ATOM 1329 C C . GLN A 1 173 ? 11.329 17.175 -50.942 1.00 70.31 173 GLN A C 1
ATOM 1331 O O . GLN A 1 173 ? 10.617 16.607 -51.771 1.00 70.31 173 GLN A O 1
ATOM 1336 N N . VAL A 1 174 ? 10.900 17.603 -49.755 1.00 41.69 174 VAL A N 1
ATOM 1337 C CA . VAL A 1 174 ? 9.499 17.608 -49.304 1.00 41.69 174 VAL A CA 1
ATOM 1338 C C . VAL A 1 174 ? 8.957 19.022 -49.423 1.00 41.69 174 VAL A C 1
ATOM 1340 O O . VAL A 1 174 ? 9.721 19.950 -49.071 1.00 41.69 174 VAL A O 1
#

InterPro domains:
  IPR004172 L27 domain [PS51022] (3-67)
  IPR036892 L27 domain superfamily [SSF101288] (11-70)

Secondary structure (DSSP, 8-state):
--HHHHHHHHHHHHHHHHHHHHHTT-HHHHHHHHHHHHHHHHHHT-HHHHHHHHHHHHHHHHHHHHHH-TT--GGGEEE-TTS-EEE-PPP------GGGGSSSSS--S-------------------PPP------------PPP---HHHHHHHHHHHHHHHTT---PPPP-

Radius of gyration: 35.33 Å; Cα contacts (8 Å, |Δi|>4): 45; chains: 1; bounding box: 86×51×88 Å

Sequence (174 aa):
MPLNEDISTALQLLEHIQHTIDVSDDAKLQSQTSDDLNLLISVLENPILRGIISVQDSLSELNQQLQQHPSILPVDFDITPCGDLVLNVPPSVDLYDPGFEQDYQNHEFDDQRVPVAKLSHSSSGDTSSPQITSPSLAPEDVALPPITTPTYAIEFQKAIKASSRGREVLTVQV

Mean predicted aligned error: 20.9 Å

Foldseek 3Di:
DQVLVVLVVVLVVLVVVLVVVVVVPPPVVCVVCVVVSVVSNCVSPDVVVVVVSVVVSVVVVVVVVCVVPVVQDPVQWDADPVRDIDGNDDPPPPPDPVPPPPPPPDDDPDDDDDPDDPPDDDDDDDDDDDDPDDDDDDDDDDDDDPPPDVVNVVVVVVVVVVVCVPPDDDDDDD

Organism: Zootermopsis nevadensis (NCBI:txid136037)